Protein AF-A0A7J3X707-F1 (afdb_monomer)

pLDDT: mean 92.13, std 9.93, range [46.81, 97.94]

S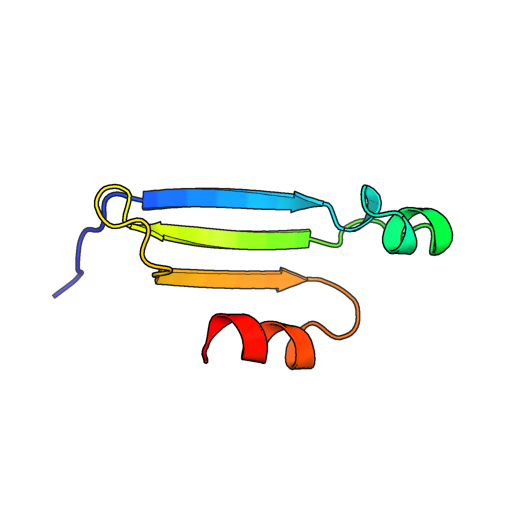econdary structure (DSSP, 8-state):
------EEEEEEESTTSHHHHHTT--S-EEEEEEETTT--EEEEEEESTTHHHHTHHHH-

Solvent-accessible surface area (backbone atoms only — not comparable to full-atom values): 3680 Å² total; per-residue (Å²): 132,86,81,88,71,63,70,41,78,50,76,43,61,39,34,81,35,78,66,21,48,76,64,71,42,74,96,28,32,43,35,41,34,23,33,59,89,79,63,43,80,76,48,72,52,63,44,58,87,62,31,85,62,59,50,51,77,73,73,107

Sequence (60 aa):
MEKGYDILVGYADYGETGKGEAMMAEGYFAKVILDRETLRILGAHIVGPEASILIQEVVN

Organism: Thermofilum pendens (NCBI:txid2269)

Mean predicted aligned error: 3.91 Å

Foldseek 3Di:
DDDDADKDKDKDDPCPDPVNVVVVNDPWIKMFIARPPPRHTPAIDTGDPPRVVVRVVNVD

InterPro domains:
  IPR004099 Pyridine nucleotide-disulphide oxidoreductase, dimerisation domain [PF02852] (2-58)
  IPR016156 FAD/NAD-linked reductase, dimerisation domain superfamily [G3DSA:3.30.390.30] (1-60)
  IPR016156 FAD/NAD-linked reductase, dimerisation domain superfamily [SSF55424] (2-58)

Nearest PDB structures (foldseek):
  8qcj-assembly1_B  TM=8.433E-01  e=2.225E-02  Rhodococcus erythropolis PR4
  8k40-assembly1_B  TM=8.409E-01  e=2.996E-02  Gelidibacter salicanalis
  8k40-assembly1_A  TM=8.276E-01  e=3.179E-02  Gelidibacter salicanalis
  8ajj-assembly3_B-2  TM=8.693E-01  e=6.613E-01  Staphylococcus aureus
  8ajj-assembly2_A  TM=8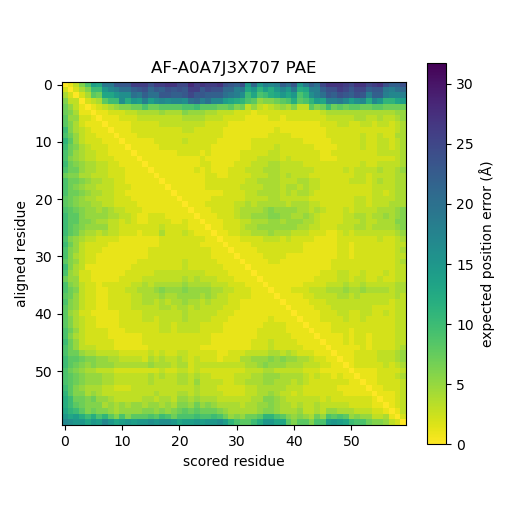.718E-01  e=1.273E+00  Staphylococcus aureus

Structure (mmCIF, N/CA/C/O backbone):
data_AF-A0A7J3X707-F1
#
_entry.id   AF-A0A7J3X707-F1
#
loop_
_atom_site.group_PDB
_atom_site.id
_atom_site.type_symbol
_atom_site.label_atom_id
_atom_site.label_alt_id
_atom_site.label_comp_id
_atom_site.label_asym_id
_atom_site.label_entity_id
_atom_site.label_seq_id
_atom_site.pdbx_PDB_ins_code
_atom_site.Cartn_x
_atom_site.Cartn_y
_atom_site.Cartn_z
_atom_site.occupancy
_atom_site.B_iso_or_equiv
_atom_site.auth_seq_id
_atom_site.auth_comp_id
_atom_site.auth_asym_id
_atom_site.auth_atom_id
_atom_site.pdbx_PDB_model_num
ATOM 1 N N . MET A 1 1 ? -7.031 -12.312 21.705 1.00 46.81 1 MET A N 1
ATOM 2 C CA . MET A 1 1 ? -8.300 -11.702 21.263 1.00 46.81 1 MET A CA 1
ATOM 3 C C . MET A 1 1 ? -8.087 -11.216 19.846 1.00 46.81 1 MET A C 1
ATOM 5 O O . MET A 1 1 ? -7.248 -10.348 19.649 1.00 46.81 1 MET A O 1
ATOM 9 N N . GLU A 1 2 ? -8.756 -11.825 18.874 1.00 58.78 2 GLU A N 1
ATOM 10 C CA . GLU A 1 2 ? -8.791 -11.320 17.501 1.00 58.78 2 GLU A CA 1
ATOM 11 C C . GLU A 1 2 ? -9.715 -10.095 17.498 1.00 58.78 2 GLU A C 1
ATOM 13 O O . GLU A 1 2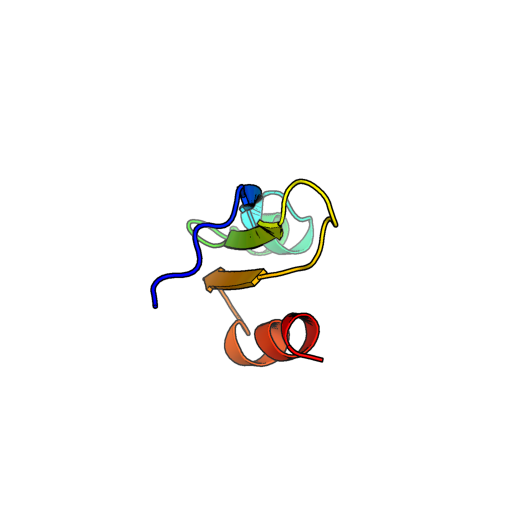 ? -10.858 -10.183 17.948 1.00 58.78 2 GLU A O 1
ATOM 18 N N . LYS A 1 3 ? -9.204 -8.919 17.123 1.00 67.19 3 LYS A N 1
ATOM 19 C CA . LYS A 1 3 ? -10.053 -7.732 16.974 1.00 67.19 3 LYS A CA 1
ATOM 20 C C . LYS A 1 3 ? -10.737 -7.832 15.614 1.00 67.19 3 LYS A C 1
ATOM 22 O O . LYS A 1 3 ? -10.060 -7.720 14.598 1.00 67.19 3 LYS A O 1
ATOM 27 N N . GLY A 1 4 ? -12.049 -8.059 15.597 1.00 82.81 4 GLY A N 1
ATOM 28 C CA . GLY A 1 4 ? -12.840 -7.953 14.373 1.00 82.81 4 GLY A CA 1
ATOM 29 C C . GLY A 1 4 ? -12.987 -6.482 13.995 1.00 82.81 4 GLY A C 1
ATOM 30 O O . GLY A 1 4 ? -13.703 -5.756 14.678 1.00 82.81 4 GLY A O 1
ATOM 31 N N . TYR A 1 5 ? -12.277 -6.042 12.958 1.00 88.12 5 TYR A N 1
ATOM 32 C CA . TYR A 1 5 ? -12.462 -4.721 12.357 1.00 88.12 5 TYR A CA 1
ATOM 33 C C . TYR A 1 5 ? -13.415 -4.841 11.164 1.00 88.12 5 TYR A C 1
ATOM 35 O O . TYR A 1 5 ? -13.280 -5.773 10.370 1.00 88.12 5 TYR A O 1
ATOM 43 N N . ASP A 1 6 ? -14.343 -3.894 11.015 1.00 95.25 6 ASP A N 1
ATOM 44 C CA . ASP A 1 6 ? -15.001 -3.661 9.726 1.00 95.25 6 ASP A CA 1
ATOM 45 C C . ASP A 1 6 ? -14.051 -2.825 8.869 1.00 95.25 6 ASP A C 1
ATOM 47 O O . ASP A 1 6 ? -13.615 -1.751 9.291 1.00 95.25 6 ASP A O 1
ATOM 51 N N . ILE A 1 7 ? -13.677 -3.346 7.700 1.00 96.19 7 ILE A N 1
ATOM 52 C CA . ILE A 1 7 ? -12.585 -2.787 6.910 1.00 96.19 7 ILE A CA 1
ATOM 53 C C . ILE A 1 7 ? -13.031 -2.212 5.569 1.00 96.19 7 ILE A C 1
ATOM 55 O O . ILE A 1 7 ? -13.951 -2.695 4.901 1.00 96.19 7 ILE A O 1
ATOM 59 N N . LEU A 1 8 ? -12.280 -1.204 5.143 1.00 97.69 8 LEU A N 1
ATOM 60 C CA . LEU A 1 8 ? -12.186 -0.729 3.771 1.00 97.69 8 LEU A CA 1
ATOM 61 C C . LEU A 1 8 ? -10.821 -1.109 3.196 1.00 97.69 8 LEU A C 1
ATOM 63 O O . LEU A 1 8 ? -9.820 -1.150 3.914 1.00 97.69 8 LEU A O 1
ATOM 67 N N . VAL A 1 9 ? -10.779 -1.356 1.887 1.00 97.62 9 VAL A N 1
ATOM 68 C CA . VAL A 1 9 ? -9.537 -1.627 1.157 1.00 97.62 9 VAL A CA 1
ATOM 69 C C . VAL A 1 9 ? -9.401 -0.616 0.028 1.00 97.62 9 VAL A C 1
ATOM 71 O O . VAL A 1 9 ? -10.214 -0.602 -0.894 1.00 97.62 9 VAL A O 1
ATOM 74 N N . GLY A 1 10 ? -8.365 0.214 0.105 1.00 97.19 10 GLY A N 1
ATOM 75 C CA . GLY A 1 10 ? -7.888 1.020 -1.013 1.00 97.19 10 GLY A CA 1
ATOM 76 C C . GLY A 1 10 ? -6.791 0.267 -1.758 1.00 97.19 10 GLY A C 1
ATOM 77 O O . GLY A 1 10 ? -5.902 -0.305 -1.126 1.00 97.19 10 GLY A O 1
ATOM 78 N N . TYR A 1 11 ? -6.847 0.259 -3.085 1.00 97.94 11 TYR A N 1
ATOM 79 C CA . TYR A 1 11 ? -5.836 -0.345 -3.949 1.00 97.94 11 TYR A CA 1
ATOM 80 C C . TYR A 1 11 ? -5.524 0.621 -5.090 1.00 97.94 11 TYR A C 1
ATOM 82 O O . TYR A 1 11 ? -6.448 1.140 -5.712 1.00 97.94 11 TYR A O 1
ATOM 90 N N . ALA A 1 12 ? -4.242 0.858 -5.343 1.00 97.12 12 ALA A N 1
ATOM 91 C CA . ALA A 1 12 ? -3.764 1.707 -6.422 1.00 97.12 12 ALA A CA 1
ATOM 92 C C . ALA A 1 12 ? -2.680 0.969 -7.209 1.00 97.12 12 ALA A C 1
ATOM 94 O O . ALA A 1 12 ? -1.696 0.504 -6.621 1.00 97.12 12 ALA A O 1
ATOM 95 N N . ASP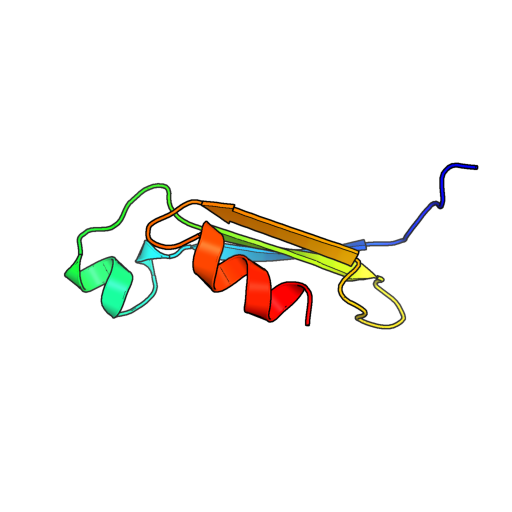 A 1 13 ? -2.870 0.872 -8.523 1.00 97.50 13 ASP A N 1
ATOM 96 C CA . ASP A 1 13 ? -1.853 0.358 -9.433 1.00 97.50 13 ASP A CA 1
ATOM 97 C C . ASP A 1 13 ? -0.778 1.430 -9.640 1.00 97.50 13 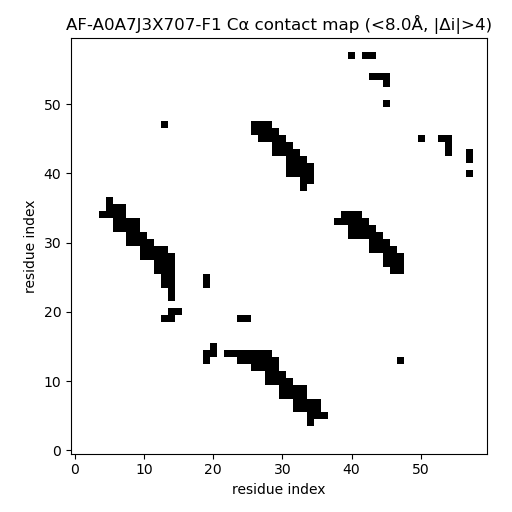ASP A C 1
ATOM 99 O O . ASP A 1 13 ? -1.071 2.602 -9.888 1.00 97.50 13 ASP A O 1
ATOM 103 N N . TYR A 1 14 ? 0.487 1.048 -9.492 1.00 96.88 14 TYR A N 1
ATOM 104 C CA . TYR A 1 14 ? 1.585 1.987 -9.679 1.00 96.88 14 TYR A CA 1
ATOM 105 C C . TYR A 1 14 ? 1.763 2.375 -11.152 1.00 96.88 14 TYR A C 1
ATOM 107 O O . TYR A 1 14 ? 2.160 3.508 -11.428 1.00 96.88 14 TYR A O 1
ATOM 115 N N . GLY A 1 15 ? 1.455 1.474 -12.087 1.00 96.94 15 GLY A N 1
ATOM 116 C CA . GLY A 1 15 ? 1.555 1.692 -13.530 1.00 96.94 15 GLY A CA 1
ATOM 117 C C . GLY A 1 15 ? 0.632 2.799 -14.043 1.00 96.94 15 GLY A C 1
ATOM 118 O O . GLY A 1 15 ? 0.974 3.473 -15.006 1.00 96.94 15 GLY A O 1
ATOM 119 N N . GLU A 1 16 ? -0.479 3.064 -13.350 1.00 96.69 16 GLU A N 1
ATOM 120 C CA . GLU A 1 16 ? -1.406 4.163 -13.668 1.00 96.69 16 GLU A CA 1
ATOM 121 C C . GLU A 1 16 ? -0.888 5.543 -13.224 1.00 96.69 16 GLU A C 1
ATOM 123 O O . GLU A 1 16 ? -1.467 6.579 -13.556 1.00 96.69 16 GLU A O 1
ATOM 128 N N . THR A 1 17 ? 0.209 5.591 -12.464 1.00 95.81 17 THR A N 1
ATOM 129 C CA . THR A 1 17 ? 0.869 6.855 -12.126 1.00 95.81 17 THR A CA 1
ATOM 130 C C . THR A 1 17 ? 1.746 7.318 -13.285 1.00 95.81 17 THR A C 1
ATOM 132 O O . THR A 1 17 ? 2.362 6.502 -13.963 1.00 95.81 17 THR A O 1
ATOM 135 N N . GLY A 1 18 ? 1.923 8.631 -13.463 1.00 97.50 18 GLY A N 1
ATOM 136 C CA . GLY A 1 18 ? 2.783 9.141 -14.542 1.00 97.50 18 GLY A CA 1
ATOM 137 C C . GLY A 1 18 ? 4.236 8.635 -14.481 1.00 97.50 18 GLY A C 1
ATOM 138 O O . GLY A 1 18 ? 4.867 8.447 -15.518 1.00 97.50 18 GLY A O 1
ATOM 139 N N . LYS A 1 19 ? 4.773 8.363 -13.278 1.00 94.88 19 LYS A N 1
ATOM 140 C CA . LYS A 1 19 ? 6.096 7.728 -13.123 1.00 94.88 19 LYS A CA 1
ATOM 141 C C . LYS A 1 19 ? 6.044 6.243 -13.492 1.00 94.88 19 LYS A C 1
ATOM 143 O O . LYS A 1 19 ? 6.9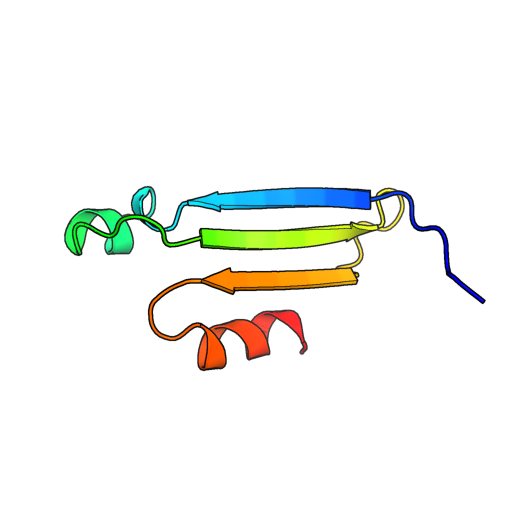55 5.770 -14.161 1.00 94.88 19 LYS A O 1
ATOM 148 N N . GLY A 1 20 ? 5.005 5.525 -13.070 1.00 95.94 20 GLY A N 1
ATOM 149 C CA . GLY A 1 20 ? 4.812 4.119 -13.414 1.00 95.94 20 GLY A CA 1
ATOM 150 C C . GLY A 1 20 ? 4.676 3.902 -14.916 1.00 95.94 20 GLY A C 1
ATOM 151 O O . GLY A 1 20 ? 5.397 3.073 -15.464 1.00 95.94 20 GLY A O 1
ATOM 152 N N . GLU A 1 21 ? 3.859 4.711 -15.588 1.00 97.06 21 GLU A N 1
ATOM 153 C CA . GLU A 1 21 ? 3.708 4.691 -17.044 1.00 97.06 21 GLU A CA 1
ATOM 154 C C . GLU A 1 21 ? 5.054 4.944 -17.738 1.00 97.06 21 GLU A C 1
ATOM 156 O O . GLU A 1 21 ? 5.490 4.145 -18.566 1.00 97.06 21 GLU A O 1
ATOM 161 N N . ALA A 1 22 ? 5.777 5.998 -17.339 1.00 97.25 22 ALA A N 1
ATOM 162 C CA . ALA A 1 22 ? 7.091 6.320 -17.900 1.00 97.25 22 ALA A CA 1
ATOM 163 C C . ALA A 1 22 ? 8.138 5.212 -17.677 1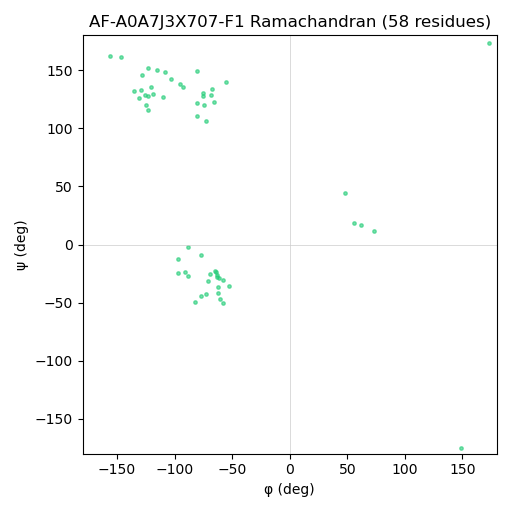.00 97.25 22 ALA A C 1
ATOM 165 O O . ALA A 1 22 ? 9.068 5.064 -18.471 1.00 97.25 22 ALA A O 1
ATOM 166 N N . MET A 1 23 ? 8.001 4.437 -16.600 1.00 95.62 23 MET A N 1
ATOM 167 C CA . MET A 1 23 ? 8.867 3.301 -16.283 1.00 95.62 23 MET A CA 1
ATOM 168 C C . MET A 1 23 ? 8.396 1.983 -16.912 1.00 95.62 23 MET A C 1
ATOM 170 O O . MET A 1 23 ? 9.076 0.976 -16.723 1.00 95.62 23 MET A O 1
ATOM 174 N N . MET A 1 24 ? 7.266 1.972 -17.634 1.00 96.31 24 MET A N 1
ATOM 175 C CA . MET A 1 24 ? 6.577 0.753 -18.086 1.00 96.31 24 MET A CA 1
ATOM 176 C C . MET A 1 24 ? 6.408 -0.2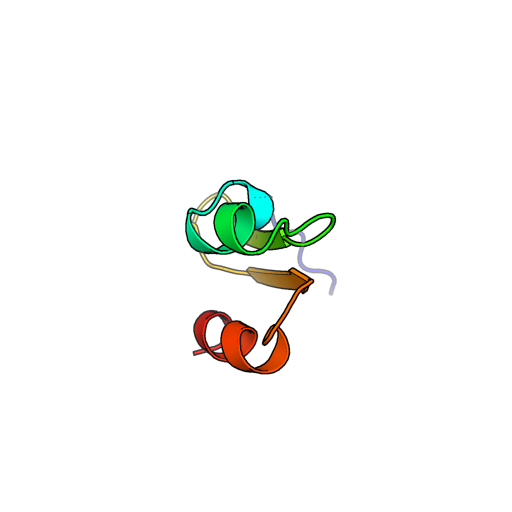48 -16.934 1.00 96.31 24 MET A C 1
ATOM 178 O O . MET A 1 24 ? 6.735 -1.429 -17.042 1.00 96.31 24 MET A O 1
ATOM 182 N N . ALA A 1 25 ? 5.992 0.267 -15.779 1.00 95.75 25 ALA A N 1
ATOM 183 C CA . ALA A 1 25 ? 5.879 -0.514 -14.565 1.00 95.75 25 ALA A CA 1
ATOM 184 C C . ALA A 1 25 ? 4.648 -1.424 -14.608 1.00 95.75 25 ALA A C 1
ATOM 186 O O . ALA A 1 25 ? 3.529 -0.956 -14.797 1.00 95.75 25 ALA A O 1
ATOM 187 N N . GLU A 1 26 ? 4.861 -2.711 -14.345 1.00 96.00 26 GLU A N 1
ATOM 188 C CA . GLU A 1 26 ? 3.809 -3.723 -14.287 1.00 96.00 26 GLU A CA 1
ATOM 189 C C . GLU A 1 26 ? 3.900 -4.512 -12.975 1.00 96.00 26 GLU A C 1
ATOM 191 O O . GLU A 1 26 ? 4.987 -4.764 -12.452 1.00 96.00 26 GLU A O 1
ATOM 196 N N . GLY A 1 27 ? 2.748 -4.916 -12.431 1.00 96.12 27 GLY A N 1
ATOM 197 C CA . GLY A 1 27 ? 2.675 -5.764 -11.234 1.00 96.12 27 GLY A CA 1
ATOM 198 C C . GLY A 1 27 ? 3.028 -5.068 -9.911 1.00 96.12 27 GLY A C 1
ATOM 199 O O . GLY A 1 27 ? 3.193 -5.743 -8.893 1.00 96.12 27 GLY A O 1
ATOM 200 N N . TYR A 1 28 ? 3.138 -3.739 -9.903 1.00 97.44 28 TYR A N 1
ATOM 201 C CA . TYR A 1 28 ? 3.421 -2.931 -8.716 1.00 97.44 28 TYR A CA 1
ATOM 202 C C . TYR A 1 28 ? 2.158 -2.238 -8.207 1.00 97.44 28 TYR A C 1
ATOM 204 O O . TYR A 1 28 ? 1.336 -1.769 -8.989 1.00 97.44 28 TYR A O 1
ATOM 212 N N . PHE A 1 29 ? 2.006 -2.147 -6.887 1.00 97.50 29 PHE A N 1
ATOM 213 C CA . PHE A 1 29 ? 0.820 -1.557 -6.275 1.00 97.50 29 PHE A CA 1
ATOM 214 C C . PHE A 1 29 ? 1.068 -1.036 -4.860 1.00 97.50 29 PHE A C 1
ATOM 216 O O . PHE A 1 29 ? 1.986 -1.466 -4.153 1.00 97.50 29 PHE A O 1
ATOM 223 N N . ALA A 1 30 ? 0.157 -0.174 -4.416 1.00 97.00 30 ALA A N 1
ATOM 224 C CA . ALA A 1 30 ? -0.031 0.171 -3.016 1.00 97.00 30 ALA A CA 1
ATOM 225 C C . ALA A 1 30 ? -1.447 -0.222 -2.574 1.00 97.00 30 ALA A C 1
ATOM 227 O O . ALA A 1 30 ? -2.438 0.118 -3.220 1.00 97.00 30 ALA A O 1
ATOM 228 N N . LYS A 1 31 ? -1.548 -0.946 -1.459 1.00 97.69 31 LYS A N 1
ATOM 229 C CA . LYS A 1 31 ? -2.812 -1.356 -0.843 1.00 97.69 31 LYS A CA 1
ATOM 230 C C . LYS A 1 31 ? -2.866 -0.860 0.592 1.00 97.69 31 LYS A C 1
ATOM 232 O O . LYS A 1 31 ? -1.968 -1.178 1.366 1.00 97.69 31 LYS A O 1
ATOM 237 N N . VAL A 1 32 ? -3.938 -0.173 0.966 1.00 96.69 32 VAL A N 1
ATOM 238 C CA . VAL A 1 32 ? -4.163 0.352 2.321 1.00 96.69 32 VAL A CA 1
ATOM 239 C C . VAL A 1 32 ? -5.445 -0.249 2.889 1.00 96.69 32 VAL A C 1
ATOM 241 O O . VAL A 1 32 ? -6.458 -0.345 2.199 1.00 96.69 32 VAL A O 1
ATOM 244 N N . ILE A 1 33 ? -5.389 -0.681 4.144 1.00 96.19 33 ILE A N 1
ATOM 245 C CA . ILE A 1 33 ? -6.510 -1.253 4.888 1.00 96.19 33 ILE A CA 1
ATOM 246 C C . ILE A 1 33 ? -6.903 -0.243 5.955 1.00 96.19 33 ILE A C 1
ATOM 248 O O . ILE A 1 33 ? -6.051 0.185 6.739 1.00 96.19 33 ILE A O 1
ATOM 252 N N . LEU A 1 34 ? -8.179 0.127 5.992 1.00 96.00 34 LEU A N 1
ATOM 253 C CA . LEU A 1 34 ? -8.700 1.112 6.934 1.00 96.00 34 LEU A CA 1
ATOM 254 C C . LEU A 1 34 ? -9.833 0.524 7.762 1.00 96.00 34 LEU A C 1
ATOM 256 O O . LEU A 1 34 ? -10.565 -0.337 7.283 1.00 96.00 34 LEU A O 1
ATOM 260 N N . ASP A 1 35 ? -9.999 1.031 8.974 1.00 95.88 35 ASP A N 1
ATOM 261 C CA . ASP A 1 35 ? -11.229 0.880 9.743 1.00 95.88 35 ASP A CA 1
ATOM 262 C C . ASP A 1 35 ? -12.345 1.684 9.059 1.00 95.88 35 ASP A C 1
ATOM 264 O O . ASP A 1 35 ? -12.150 2.858 8.740 1.00 95.88 35 ASP A O 1
ATOM 268 N N . ARG A 1 36 ? -13.497 1.062 8.792 1.00 96.12 36 ARG A N 1
ATOM 269 C CA . ARG A 1 36 ? -14.581 1.686 8.016 1.00 96.12 36 ARG A CA 1
ATOM 270 C C . ARG A 1 36 ? -15.150 2.933 8.684 1.00 96.12 36 ARG A C 1
ATOM 272 O O . ARG A 1 36 ? -15.420 3.911 7.994 1.00 96.12 36 ARG A O 1
ATOM 279 N N . GLU A 1 37 ? -15.344 2.881 9.996 1.00 95.56 37 GLU A N 1
ATOM 280 C CA . GLU A 1 37 ? -16.035 3.928 10.751 1.00 95.56 37 GLU A CA 1
ATOM 281 C C . GLU A 1 37 ? -15.136 5.146 10.968 1.00 95.56 37 GLU A C 1
ATOM 283 O O . GLU A 1 37 ? -15.555 6.290 10.807 1.00 95.56 37 GLU A O 1
ATOM 288 N N . THR A 1 38 ? -13.877 4.905 11.331 1.00 95.69 38 THR A N 1
ATOM 289 C CA . THR A 1 38 ? -12.934 5.968 11.705 1.00 95.69 38 THR A CA 1
ATOM 290 C C . THR A 1 38 ? -12.014 6.399 10.571 1.00 95.69 38 THR A C 1
ATOM 292 O O . THR A 1 38 ? -11.320 7.405 10.708 1.00 95.69 38 THR A O 1
ATOM 295 N N . LEU A 1 39 ? -11.963 5.633 9.475 1.00 94.75 39 LEU A N 1
ATOM 296 C CA . LEU A 1 39 ? -10.990 5.772 8.385 1.00 94.75 39 LEU A CA 1
ATOM 297 C C . LEU A 1 39 ? -9.531 5.700 8.856 1.00 94.75 39 LEU A C 1
ATOM 299 O O . LEU A 1 39 ? -8.613 6.112 8.146 1.00 94.75 39 LEU A O 1
ATOM 303 N N . ARG A 1 40 ? -9.289 5.157 10.052 1.00 94.19 40 ARG A N 1
ATOM 304 C CA . ARG A 1 40 ? -7.941 4.942 10.566 1.00 94.19 40 ARG A CA 1
ATOM 305 C C . ARG A 1 40 ? -7.243 3.877 9.730 1.00 94.19 40 ARG A C 1
ATOM 307 O O . ARG A 1 40 ? -7.792 2.797 9.528 1.00 94.19 40 ARG A O 1
ATOM 314 N N . ILE A 1 41 ? -5.998 4.136 9.336 1.00 94.31 41 ILE A N 1
ATOM 315 C CA . ILE A 1 41 ? -5.151 3.122 8.704 1.00 94.31 41 ILE A CA 1
ATOM 316 C C . ILE A 1 41 ? -4.850 2.009 9.718 1.00 94.31 41 ILE A C 1
ATOM 318 O O . ILE A 1 41 ? -4.315 2.251 10.802 1.00 94.31 41 ILE A O 1
ATOM 322 N N . LEU A 1 42 ? -5.211 0.781 9.353 1.00 94.31 42 LEU A N 1
ATOM 323 C CA . LEU A 1 42 ? -4.942 -0.442 10.111 1.00 94.31 42 LEU A CA 1
ATOM 324 C C . LEU A 1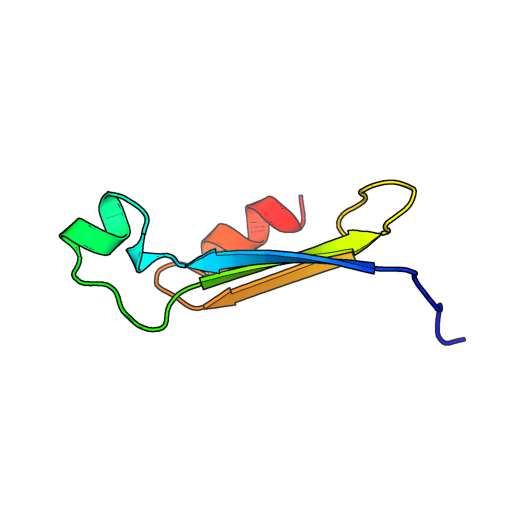 42 ? -3.693 -1.168 9.598 1.00 94.31 42 LEU A C 1
ATOM 326 O O . LEU A 1 42 ? -3.069 -1.920 10.343 1.00 94.31 42 LEU A O 1
ATOM 330 N N . GLY A 1 43 ? -3.328 -0.945 8.335 1.00 94.19 43 GLY A N 1
ATOM 331 C CA . GLY A 1 43 ? -2.108 -1.471 7.734 1.00 94.19 43 GLY A CA 1
ATOM 332 C C . GLY A 1 43 ? -2.029 -1.203 6.234 1.00 94.19 43 GLY A C 1
ATOM 333 O O . GLY A 1 43 ? -2.990 -0.740 5.619 1.00 94.19 43 GLY A O 1
ATOM 334 N N . ALA A 1 44 ? -0.887 -1.530 5.632 1.00 96.50 44 ALA A N 1
ATOM 335 C CA . ALA A 1 44 ? -0.687 -1.437 4.192 1.00 96.50 44 ALA A CA 1
ATOM 336 C C . ALA A 1 44 ? 0.249 -2.525 3.661 1.00 96.50 44 ALA A C 1
ATOM 338 O O . ALA A 1 44 ? 1.025 -3.125 4.402 1.00 96.50 44 ALA A O 1
ATOM 339 N N . HIS A 1 45 ? 0.173 -2.752 2.353 1.00 96.25 45 HIS A N 1
ATOM 340 C CA . HIS A 1 45 ? 1.121 -3.548 1.584 1.00 96.25 45 HIS A CA 1
ATOM 341 C C . HIS A 1 45 ? 1.569 -2.730 0.378 1.00 96.25 45 HIS A C 1
ATOM 343 O O . HIS A 1 45 ? 0.729 -2.173 -0.328 1.00 96.25 45 HIS A O 1
ATOM 349 N N . ILE A 1 46 ? 2.874 -2.685 0.133 1.00 97.19 46 ILE A N 1
ATOM 350 C CA . ILE A 1 46 ? 3.457 -1.993 -1.015 1.00 97.19 46 ILE A CA 1
ATOM 351 C C . ILE A 1 46 ? 4.337 -2.995 -1.755 1.00 97.19 46 ILE A C 1
ATOM 353 O O . ILE A 1 46 ? 5.175 -3.657 -1.141 1.00 97.19 46 ILE A O 1
ATOM 357 N N . VAL A 1 47 ? 4.134 -3.113 -3.063 1.00 97.25 47 VAL A N 1
ATOM 358 C CA . VAL A 1 47 ? 4.948 -3.935 -3.960 1.00 97.25 47 VAL A CA 1
ATOM 359 C C . VAL A 1 47 ? 5.449 -3.038 -5.075 1.00 97.25 47 VAL A C 1
ATOM 361 O O . VAL A 1 47 ? 4.652 -2.458 -5.805 1.00 97.25 47 VAL A O 1
ATOM 364 N N . GLY A 1 48 ? 6.765 -2.919 -5.201 1.00 94.81 48 GLY A N 1
ATOM 365 C CA . GLY A 1 48 ? 7.392 -2.103 -6.231 1.00 94.81 48 GLY A CA 1
ATOM 366 C C . GLY A 1 48 ? 8.727 -1.508 -5.789 1.00 94.81 48 GLY A C 1
ATOM 367 O O . GLY A 1 48 ? 9.221 -1.820 -4.698 1.00 94.81 48 GLY A O 1
ATOM 368 N N . PRO A 1 49 ? 9.328 -0.659 -6.637 1.00 92.06 49 PRO A N 1
ATOM 369 C CA . PRO A 1 49 ? 10.555 0.052 -6.323 1.00 92.06 49 PRO A CA 1
ATOM 370 C C . PRO A 1 49 ? 10.391 0.851 -5.030 1.00 92.06 49 PRO A C 1
ATOM 372 O O . PRO A 1 49 ? 9.343 1.446 -4.798 1.00 92.06 49 PRO A O 1
ATOM 375 N N . GLU A 1 50 ? 11.429 0.865 -4.192 1.00 91.88 50 GLU A N 1
ATOM 376 C CA . GLU A 1 50 ? 11.480 1.696 -2.977 1.00 91.88 50 GLU A CA 1
ATOM 377 C C . GLU A 1 50 ? 10.383 1.384 -1.932 1.00 91.88 50 GLU A C 1
ATOM 379 O O . GLU A 1 50 ? 10.185 2.161 -1.000 1.00 91.88 50 GLU A O 1
ATOM 384 N N . ALA A 1 51 ? 9.705 0.229 -2.012 1.00 94.44 51 ALA A N 1
ATOM 385 C CA . ALA A 1 51 ? 8.627 -0.141 -1.085 1.00 94.44 51 ALA A CA 1
ATOM 386 C C . ALA A 1 51 ? 9.030 -0.057 0.402 1.00 94.44 51 ALA A C 1
ATOM 388 O O . ALA A 1 51 ? 8.231 0.351 1.241 1.00 94.44 51 ALA A O 1
ATOM 389 N N . SER A 1 52 ? 10.282 -0.393 0.732 1.00 91.81 52 SER A N 1
ATOM 390 C CA . SER A 1 52 ? 10.826 -0.296 2.094 1.00 91.81 52 SER A CA 1
ATOM 391 C C . SER A 1 52 ? 11.007 1.140 2.594 1.00 91.81 52 SER A C 1
ATOM 393 O O . SER A 1 52 ? 10.995 1.361 3.802 1.00 91.81 52 SER A O 1
ATOM 395 N N . ILE A 1 53 ? 11.170 2.106 1.690 1.00 91.81 53 ILE A N 1
ATOM 396 C CA . ILE A 1 53 ? 11.218 3.535 2.017 1.00 91.81 53 ILE A CA 1
ATOM 397 C C . ILE A 1 53 ? 9.785 4.051 2.156 1.00 91.81 53 ILE A C 1
ATOM 399 O O . ILE A 1 53 ? 9.439 4.636 3.177 1.00 91.81 53 ILE A O 1
ATOM 403 N N . LEU A 1 54 ? 8.928 3.759 1.173 1.00 91.06 54 LEU A N 1
ATOM 404 C CA . LEU A 1 54 ? 7.543 4.237 1.133 1.00 91.06 54 LEU A CA 1
ATOM 405 C C . LEU A 1 54 ? 6.687 3.727 2.297 1.00 91.06 54 LEU A C 1
ATOM 407 O O . LEU A 1 54 ? 5.754 4.410 2.708 1.00 91.06 54 LEU A O 1
ATOM 411 N N . ILE A 1 55 ? 6.997 2.557 2.864 1.00 91.81 55 ILE A N 1
ATOM 412 C CA . ILE A 1 55 ? 6.243 2.044 4.015 1.00 91.81 55 ILE A CA 1
ATOM 413 C C . ILE A 1 55 ? 6.381 2.938 5.259 1.00 91.81 55 ILE A C 1
ATOM 415 O O . ILE A 1 55 ? 5.484 2.929 6.098 1.00 91.81 55 ILE A O 1
ATOM 419 N N . GLN A 1 56 ? 7.453 3.735 5.376 1.00 88.62 56 GLN A N 1
ATOM 420 C CA . GLN A 1 56 ? 7.630 4.669 6.499 1.00 88.62 56 GLN A CA 1
ATOM 421 C C . GLN A 1 56 ? 6.524 5.731 6.541 1.00 88.62 56 GLN A C 1
ATOM 423 O O . GLN A 1 56 ? 6.037 6.055 7.620 1.00 88.62 56 GLN A O 1
ATOM 428 N N . GLU A 1 57 ? 6.055 6.196 5.381 1.00 85.88 57 GLU A N 1
ATOM 429 C CA . GLU A 1 57 ? 4.968 7.181 5.283 1.00 85.88 57 GLU A CA 1
ATOM 430 C C . GLU A 1 57 ? 3.629 6.645 5.808 1.00 85.88 57 GLU A C 1
ATOM 432 O O . GLU A 1 57 ? 2.756 7.419 6.185 1.00 85.88 57 GLU A O 1
ATOM 437 N N . VAL A 1 58 ? 3.453 5.319 5.849 1.00 85.75 58 VAL A N 1
ATOM 438 C CA . VAL A 1 58 ? 2.229 4.689 6.366 1.00 85.75 58 VAL A CA 1
ATOM 439 C C . VAL A 1 58 ? 2.294 4.450 7.878 1.00 85.75 58 VAL A C 1
ATOM 441 O O . VAL A 1 58 ? 1.255 4.368 8.532 1.00 85.75 58 VAL A O 1
ATOM 444 N N . VAL A 1 59 ? 3.497 4.279 8.432 1.00 75.00 59 VAL A N 1
ATOM 445 C CA . VAL A 1 59 ? 3.708 3.919 9.845 1.00 75.00 59 VAL A CA 1
ATOM 446 C C . VAL A 1 59 ? 3.854 5.148 10.751 1.00 75.00 59 VAL A C 1
ATOM 448 O O . VAL A 1 59 ? 3.615 5.018 11.953 1.00 75.00 59 VAL A O 1
ATOM 451 N N . ASN A 1 60 ? 4.251 6.297 10.192 1.00 63.25 60 ASN A N 1
ATOM 452 C CA . ASN A 1 60 ? 4.462 7.549 10.933 1.00 63.25 60 ASN A CA 1
ATOM 453 C C . ASN A 1 60 ? 3.215 8.085 11.654 1.00 63.25 60 ASN A C 1
ATOM 455 O O . ASN A 1 60 ? 2.082 7.905 11.152 1.00 63.25 60 ASN A O 1
#

Radius of gyration: 13.46 Å; Cα contacts (8 Å, |Δi|>4): 91; chains: 1; bounding box: 28×21×39 Å